Protein AF-A0A0X3RRK6-F1 (afdb_monomer_lite)

Radius of gyration: 14.76 Å; chains: 1; bounding box: 37×30×39 Å

Foldseek 3Di:
DPPPDLVSLVVVLVVLVVVLVPDPPPPCNLPLVSLVVLQVSLVVNCVVCVVCVVVSVVVLALVVPVVLLVSLLVVCVVCVVVLVPDDPVVSLSSSSSSSGPHDYDPVSSCVSSVD

Sequence (115 aa):
MAFGSLWHLKALHRMVMNRKFDGLDDVFFGSPHLAAAQHAILEALMQAEPQRAAQWESWRDARQHELVLNRVRQHLRDHREVVAAVEPTARRAYVESLLAPLVGDSRLLPELMGE

Structure (mmCIF, N/CA/C/O backbone):
data_AF-A0A0X3RRK6-F1
#
_entry.id   AF-A0A0X3RRK6-F1
#
loop_
_atom_site.group_PDB
_atom_site.id
_atom_site.type_symbol
_atom_site.label_atom_id
_atom_site.label_alt_id
_atom_site.label_comp_id
_atom_site.label_asym_id
_atom_site.label_entity_id
_atom_site.label_seq_id
_atom_site.pdbx_PDB_ins_code
_atom_site.Cartn_x
_atom_site.Cartn_y
_atom_site.Cartn_z
_atom_site.occupancy
_atom_site.B_iso_or_equiv
_atom_site.auth_seq_id
_atom_site.auth_comp_id
_atom_site.auth_asym_id
_atom_site.auth_atom_id
_atom_site.pdbx_PDB_model_num
ATOM 1 N N . MET A 1 1 ? -12.386 18.347 10.811 1.00 45.25 1 MET A N 1
ATOM 2 C CA . MET A 1 1 ? -13.455 17.622 10.093 1.00 45.25 1 MET A CA 1
ATOM 3 C C . MET A 1 1 ? -13.623 16.268 10.756 1.00 45.25 1 MET A C 1
ATOM 5 O O . MET A 1 1 ? -12.721 15.451 10.660 1.00 45.25 1 MET A O 1
ATOM 9 N N . ALA A 1 2 ? -14.708 16.057 11.502 1.00 47.91 2 ALA A N 1
ATOM 10 C CA . ALA A 1 2 ? -15.003 14.743 12.065 1.00 47.91 2 ALA A CA 1
ATOM 11 C C . ALA A 1 2 ? -15.604 13.883 10.947 1.00 47.91 2 ALA A C 1
ATOM 13 O O . ALA A 1 2 ? -16.666 14.222 10.427 1.00 47.91 2 ALA A O 1
ATOM 14 N N . PHE A 1 3 ? -14.920 12.814 10.537 1.00 52.94 3 PHE A N 1
ATOM 15 C CA . PHE A 1 3 ? -15.527 11.807 9.668 1.00 52.94 3 PHE A CA 1
ATOM 16 C C . PHE A 1 3 ? -16.787 11.300 10.374 1.00 52.94 3 PHE A C 1
ATOM 18 O O . PHE A 1 3 ? -16.706 10.745 11.470 1.00 52.94 3 PHE A O 1
ATOM 25 N N . GLY A 1 4 ? -17.963 11.572 9.802 1.00 63.47 4 GLY A N 1
ATOM 26 C CA . GLY A 1 4 ? -19.230 11.181 10.409 1.00 63.47 4 GLY A CA 1
ATOM 27 C C . GLY A 1 4 ? -19.251 9.667 10.572 1.00 63.47 4 GLY A C 1
ATOM 28 O O . GLY A 1 4 ? -19.297 8.965 9.586 1.00 63.47 4 GLY A O 1
ATOM 29 N N . SER A 1 5 ? -19.202 9.134 11.786 1.00 83.38 5 SER A N 1
ATOM 30 C CA . SER A 1 5 ? -19.176 7.693 12.094 1.00 83.38 5 SER A CA 1
ATOM 31 C C . SER A 1 5 ? -17.967 6.879 11.575 1.00 83.38 5 SER A C 1
ATOM 33 O O . SER A 1 5 ? -17.565 6.925 10.413 1.00 83.38 5 SER A O 1
ATOM 35 N N . LEU A 1 6 ? -17.452 6.005 12.445 1.00 87.81 6 LEU A N 1
ATOM 36 C CA . LEU A 1 6 ? -16.442 4.978 12.148 1.00 87.81 6 LEU A CA 1
ATOM 37 C C . LEU A 1 6 ? -16.774 4.127 10.904 1.00 87.81 6 LEU A C 1
ATOM 39 O O . LEU A 1 6 ? -15.878 3.657 10.204 1.00 87.81 6 LEU A O 1
ATOM 43 N N . TRP A 1 7 ? -18.061 3.944 10.603 1.00 88.00 7 TRP A N 1
ATOM 44 C CA . TRP A 1 7 ? -18.524 3.221 9.421 1.00 88.00 7 TRP A CA 1
ATOM 45 C C . T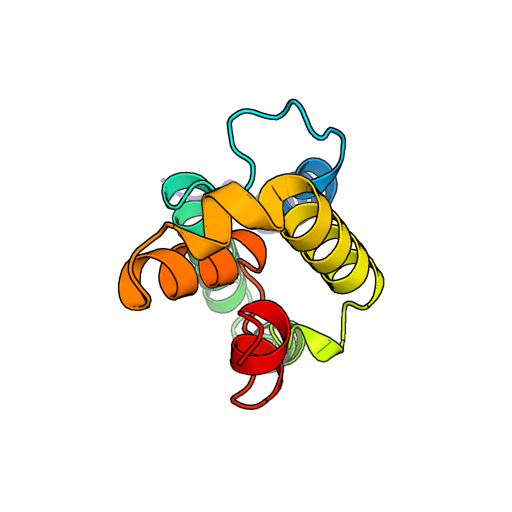RP A 1 7 ? -18.112 3.889 8.113 1.00 88.00 7 TRP A C 1
ATOM 47 O O . TRP A 1 7 ? -17.654 3.190 7.211 1.00 88.00 7 TRP A O 1
ATOM 57 N N . HIS A 1 8 ? -18.203 5.218 8.014 1.00 88.00 8 HIS A N 1
ATOM 58 C CA . HIS A 1 8 ? -17.745 5.923 6.816 1.00 88.00 8 HIS A CA 1
ATOM 59 C C . HIS A 1 8 ? -16.236 5.796 6.639 1.00 88.00 8 HIS A C 1
ATOM 61 O O . HIS A 1 8 ? -15.774 5.593 5.521 1.00 88.00 8 HIS A O 1
ATOM 67 N N . LEU A 1 9 ? -15.468 5.840 7.730 1.00 89.00 9 LEU A N 1
ATOM 68 C CA . LEU A 1 9 ? -14.020 5.681 7.656 1.00 89.00 9 LEU A CA 1
ATOM 69 C C . LEU A 1 9 ? -13.621 4.264 7.201 1.00 89.00 9 LEU A C 1
ATOM 71 O O . LEU A 1 9 ? -12.774 4.109 6.322 1.00 89.00 9 LEU A O 1
ATOM 75 N N . LYS A 1 10 ? -14.298 3.226 7.711 1.00 90.50 10 LYS A N 1
ATOM 76 C CA . LYS A 1 10 ? -14.123 1.836 7.249 1.00 90.50 10 LYS A CA 1
ATOM 77 C C . LYS A 1 10 ? -14.536 1.651 5.787 1.00 90.50 10 LYS A C 1
ATOM 79 O O . LYS A 1 10 ? -13.847 0.957 5.039 1.00 90.50 10 LYS A O 1
ATOM 84 N N . ALA A 1 11 ? -15.646 2.263 5.376 1.00 90.38 11 ALA A N 1
ATOM 85 C CA . ALA A 1 11 ? -16.116 2.224 3.995 1.00 90.38 11 ALA A CA 1
ATOM 86 C C . ALA A 1 11 ? -15.125 2.913 3.048 1.00 90.38 11 ALA A C 1
ATOM 88 O O . ALA A 1 11 ? -14.803 2.356 2.001 1.00 90.38 11 ALA A O 1
ATOM 89 N N . LEU A 1 12 ? -14.589 4.071 3.445 1.00 89.44 12 LEU A N 1
ATOM 90 C CA . LEU A 1 12 ? -13.575 4.806 2.695 1.00 89.44 12 LEU A CA 1
ATOM 91 C C . LEU A 1 12 ? -12.296 3.979 2.537 1.00 89.44 12 LEU A C 1
ATOM 93 O O . LEU A 1 12 ? -11.827 3.805 1.415 1.00 89.44 12 LEU A O 1
ATOM 97 N N . HIS A 1 13 ? -11.786 3.400 3.627 1.00 89.44 13 HIS A N 1
ATOM 98 C CA . HIS A 1 13 ? -10.636 2.495 3.583 1.00 89.44 13 HIS A CA 1
ATOM 99 C C . HIS A 1 13 ? -10.858 1.346 2.591 1.00 89.44 13 HIS A C 1
ATOM 101 O O . HIS A 1 13 ? -10.042 1.129 1.697 1.00 89.44 13 HIS A O 1
ATOM 107 N N . ARG A 1 14 ? -12.001 0.652 2.685 1.00 88.12 14 ARG A N 1
ATOM 108 C CA . ARG A 1 14 ? -12.340 -0.449 1.773 1.00 88.12 14 ARG A CA 1
ATOM 109 C C . ARG A 1 14 ? -12.450 0.012 0.319 1.00 88.12 14 ARG A C 1
ATOM 111 O O . ARG A 1 14 ? -11.945 -0.669 -0.568 1.00 88.12 14 ARG A O 1
ATOM 118 N N . MET A 1 15 ? -13.108 1.142 0.071 1.00 86.81 15 MET A N 1
ATOM 119 C CA . MET A 1 15 ? -13.288 1.681 -1.276 1.00 86.81 15 MET A CA 1
ATOM 120 C C . MET A 1 15 ? -11.938 1.995 -1.925 1.00 86.81 15 MET A C 1
ATOM 122 O O . MET A 1 15 ? -11.707 1.587 -3.059 1.00 86.81 15 MET A O 1
ATOM 126 N N . VAL A 1 16 ? -11.048 2.685 -1.207 1.00 83.81 16 VAL A N 1
ATOM 127 C CA . VAL A 1 16 ? -9.734 3.077 -1.734 1.00 83.81 16 VAL A CA 1
ATOM 128 C C . VAL A 1 16 ? -8.834 1.853 -1.935 1.00 83.81 16 VAL A C 1
ATOM 130 O O . VAL A 1 16 ? -8.144 1.772 -2.947 1.00 83.81 16 VAL A O 1
ATOM 133 N N . MET A 1 17 ? -8.883 0.865 -1.035 1.00 80.31 17 MET A N 1
ATOM 134 C CA . MET A 1 17 ? -8.139 -0.393 -1.193 1.00 80.31 17 MET A CA 1
ATOM 135 C C . MET A 1 17 ? -8.573 -1.201 -2.416 1.00 80.31 17 MET A C 1
ATOM 137 O O . MET A 1 17 ? -7.726 -1.748 -3.120 1.00 80.31 17 MET A O 1
ATOM 141 N N . ASN A 1 18 ? -9.878 -1.271 -2.679 1.00 78.44 18 ASN A N 1
ATOM 142 C CA . ASN A 1 18 ? -10.400 -2.014 -3.822 1.00 78.44 18 ASN A CA 1
ATOM 143 C C . ASN A 1 18 ? -10.103 -1.294 -5.141 1.00 78.44 18 ASN A C 1
ATOM 145 O O . ASN A 1 18 ? -9.586 -1.915 -6.066 1.00 78.44 18 ASN A O 1
ATOM 149 N N . ARG A 1 19 ? -10.341 0.025 -5.188 1.00 73.56 19 ARG A N 1
ATOM 150 C CA . ARG A 1 19 ? -10.151 0.826 -6.403 1.00 73.56 19 ARG A CA 1
ATOM 151 C C . ARG A 1 19 ? -8.713 0.927 -6.863 1.00 73.56 19 ARG A C 1
ATOM 153 O O . ARG A 1 19 ? -8.494 1.120 -8.052 1.00 73.56 19 ARG A O 1
ATOM 160 N N . LYS A 1 20 ? -7.748 0.755 -5.953 1.00 68.44 20 LYS A N 1
ATOM 161 C CA . LYS A 1 20 ? -6.323 0.882 -6.263 1.00 68.44 20 LYS A CA 1
ATOM 162 C C . LYS A 1 20 ? -5.900 0.056 -7.478 1.00 68.44 20 LYS A C 1
ATOM 164 O O . LYS A 1 20 ? -4.942 0.436 -8.116 1.00 68.44 20 LYS A O 1
ATOM 169 N N . PHE A 1 21 ? -6.583 -1.038 -7.815 1.00 63.50 21 PHE A N 1
ATOM 170 C CA . PHE A 1 21 ? -6.204 -1.896 -8.943 1.00 63.50 21 PHE A CA 1
ATOM 171 C C . PHE A 1 21 ? -7.375 -2.241 -9.875 1.00 63.50 21 PHE A C 1
ATOM 173 O O . PHE A 1 21 ? -7.313 -3.257 -10.569 1.00 63.50 21 PHE A O 1
ATOM 180 N N . ASP A 1 22 ? -8.455 -1.455 -9.862 1.00 64.12 22 ASP A N 1
ATOM 181 C CA . ASP A 1 22 ? -9.626 -1.713 -10.715 1.00 64.12 22 ASP A CA 1
ATOM 182 C C . ASP A 1 22 ? -9.375 -1.334 -12.195 1.00 64.12 22 ASP A C 1
ATOM 184 O O . ASP A 1 22 ? -10.144 -1.740 -13.065 1.00 64.12 22 ASP A O 1
ATOM 188 N N . GLY A 1 23 ? -8.274 -0.637 -12.511 1.00 58.62 23 GLY A N 1
ATOM 189 C CA . GLY A 1 23 ? -7.818 -0.389 -13.883 1.00 58.62 23 GLY A CA 1
ATOM 190 C C . GLY A 1 23 ? -6.374 0.119 -13.949 1.00 58.62 23 GLY A C 1
ATOM 191 O O . GLY A 1 23 ? -5.943 0.872 -13.080 1.00 58.62 23 GLY A O 1
ATOM 192 N N . LEU A 1 24 ? -5.627 -0.298 -14.979 1.00 51.97 24 LEU A N 1
ATOM 193 C CA . LEU A 1 24 ? -4.246 0.152 -15.237 1.00 51.97 24 LEU A CA 1
ATOM 194 C C . LEU A 1 24 ? -4.180 1.609 -15.730 1.00 51.97 24 LEU A C 1
ATOM 196 O O . LEU A 1 24 ? -3.138 2.245 -15.618 1.00 51.97 24 LEU A O 1
ATOM 200 N N . ASP A 1 25 ? -5.303 2.136 -16.2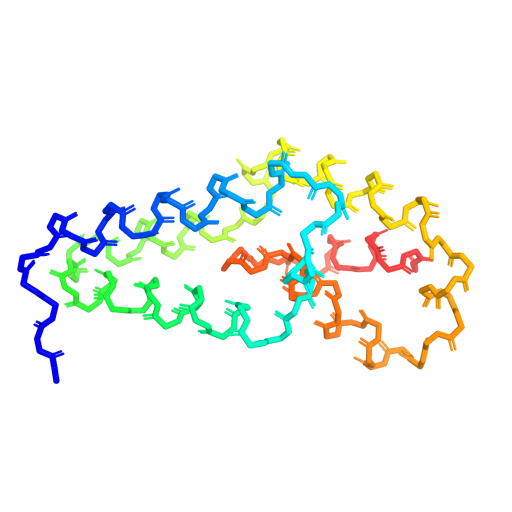23 1.00 53.03 25 ASP A N 1
ATOM 201 C CA . ASP A 1 25 ? -5.446 3.513 -16.709 1.00 53.03 25 ASP A CA 1
ATOM 202 C C . ASP A 1 25 ? -5.784 4.516 -15.589 1.00 53.03 25 ASP A C 1
ATOM 204 O O . ASP A 1 25 ? -6.048 5.692 -15.855 1.00 53.03 25 ASP A O 1
ATOM 208 N N . ASP A 1 26 ? -5.826 4.071 -14.326 1.00 58.09 26 ASP A N 1
ATOM 209 C CA . ASP A 1 26 ? -6.100 4.963 -13.204 1.00 58.09 26 ASP A CA 1
ATOM 210 C C . ASP A 1 26 ? -4.878 5.855 -12.940 1.00 58.09 26 ASP A C 1
ATOM 212 O O . ASP A 1 26 ? -3.831 5.414 -12.463 1.00 58.09 26 ASP A O 1
ATOM 216 N N . VAL A 1 27 ? -5.034 7.145 -13.244 1.00 56.59 27 VAL A N 1
ATOM 217 C CA . VAL A 1 27 ? -4.015 8.203 -13.125 1.00 56.59 27 VAL A CA 1
ATOM 218 C C . VAL A 1 27 ? -3.427 8.302 -11.708 1.00 56.59 27 VAL A C 1
ATOM 220 O O . VAL A 1 27 ? -2.359 8.883 -11.509 1.00 56.59 27 VAL A O 1
ATOM 223 N N . PHE A 1 28 ? -4.091 7.730 -10.702 1.00 61.69 28 PHE A N 1
ATOM 224 C CA . PHE A 1 28 ? -3.631 7.747 -9.317 1.00 61.69 28 PHE A CA 1
ATOM 225 C C . PHE A 1 28 ? -2.834 6.500 -8.902 1.00 61.69 28 PHE A C 1
ATOM 227 O O . PHE A 1 28 ? -2.383 6.421 -7.752 1.00 61.69 28 PHE A O 1
ATOM 234 N N . PHE A 1 29 ? -2.604 5.547 -9.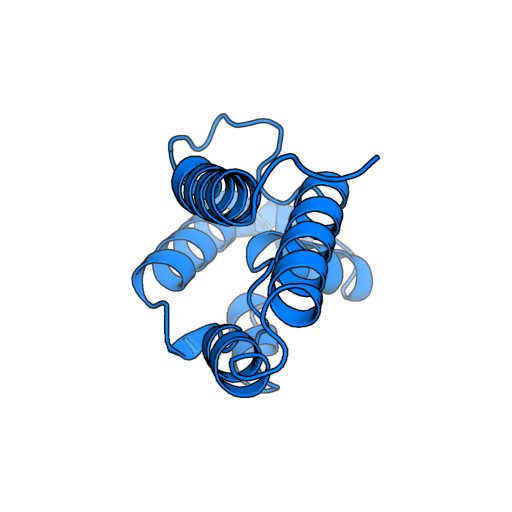810 1.00 70.00 29 PHE A N 1
ATOM 235 C CA . PHE A 1 29 ? -1.828 4.341 -9.536 1.00 70.00 29 PHE A CA 1
ATOM 236 C C . PHE A 1 29 ? -0.355 4.655 -9.225 1.00 70.00 29 PHE A C 1
ATOM 238 O O . PHE A 1 29 ? 0.379 5.202 -10.045 1.00 70.00 29 PHE A O 1
ATOM 245 N N . GLY A 1 30 ? 0.090 4.331 -8.006 1.00 68.81 30 GLY A N 1
ATOM 246 C CA . GLY A 1 30 ? 1.439 4.674 -7.529 1.00 68.81 30 GLY A CA 1
ATOM 247 C C . GLY A 1 30 ? 1.638 6.159 -7.199 1.00 68.81 30 GLY A C 1
ATOM 248 O O . GLY A 1 30 ? 2.771 6.586 -6.987 1.00 68.81 30 GLY A O 1
ATOM 249 N N . SER A 1 31 ? 0.559 6.948 -7.125 1.00 82.44 31 SER A N 1
ATOM 250 C CA . SER A 1 31 ? 0.625 8.356 -6.724 1.00 82.44 31 SER A CA 1
ATOM 251 C C . SER A 1 31 ? 1.017 8.499 -5.246 1.00 82.44 31 SER A C 1
ATOM 253 O O . SER A 1 31 ? 0.334 7.937 -4.380 1.00 82.44 31 SER A O 1
ATOM 255 N N . PRO A 1 32 ? 2.030 9.323 -4.915 1.00 85.06 32 PRO A N 1
ATOM 256 C CA . PRO A 1 32 ? 2.409 9.577 -3.525 1.00 85.06 32 PRO A CA 1
ATOM 257 C C . PRO A 1 32 ? 1.297 10.291 -2.738 1.00 85.06 32 PRO A C 1
ATOM 259 O O . PRO A 1 32 ? 1.176 10.111 -1.528 1.00 85.06 32 PRO A O 1
ATOM 262 N N . HIS A 1 33 ? 0.431 11.054 -3.413 1.00 87.38 33 HIS A N 1
ATOM 263 C CA . HIS A 1 33 ? -0.704 11.727 -2.775 1.00 87.38 33 HIS A CA 1
ATOM 264 C C . HIS A 1 33 ? -1.786 10.730 -2.348 1.00 87.38 33 HIS A C 1
ATOM 266 O O . HIS A 1 33 ? -2.323 10.830 -1.244 1.00 87.38 33 HIS A O 1
ATOM 272 N N . LEU A 1 34 ? -2.084 9.743 -3.204 1.00 86.38 34 LEU A N 1
ATOM 273 C CA . LEU A 1 34 ? -3.020 8.675 -2.861 1.00 86.38 34 LEU A CA 1
ATOM 274 C C . LEU A 1 34 ? -2.453 7.814 -1.728 1.00 86.38 34 LEU A C 1
ATOM 276 O O . LEU A 1 34 ? -3.170 7.521 -0.774 1.00 86.38 34 LEU A O 1
ATOM 280 N N . ALA A 1 35 ? -1.161 7.480 -1.789 1.00 90.00 35 ALA A N 1
ATOM 281 C CA . ALA A 1 35 ? -0.475 6.748 -0.730 1.00 90.00 35 ALA A CA 1
ATOM 282 C C . ALA A 1 35 ? -0.561 7.474 0.624 1.00 90.00 35 ALA A C 1
ATOM 284 O O . ALA A 1 35 ? -0.945 6.872 1.628 1.00 90.00 35 ALA A O 1
ATOM 285 N N . ALA A 1 36 ? -0.296 8.785 0.648 1.00 90.62 36 ALA A N 1
ATOM 286 C CA . ALA A 1 36 ? -0.433 9.605 1.850 1.00 90.62 36 ALA A CA 1
ATOM 287 C C . ALA A 1 36 ? -1.871 9.597 2.398 1.00 90.62 36 ALA A C 1
ATOM 289 O O . ALA A 1 36 ? -2.074 9.419 3.599 1.00 90.62 36 ALA A O 1
ATOM 290 N N . ALA A 1 37 ? -2.880 9.716 1.527 1.00 90.25 37 ALA A N 1
ATOM 291 C CA . ALA A 1 37 ? -4.280 9.629 1.935 1.00 90.25 37 ALA A CA 1
ATOM 292 C C . ALA A 1 37 ? -4.626 8.252 2.528 1.00 90.25 37 ALA A C 1
ATOM 294 O O . 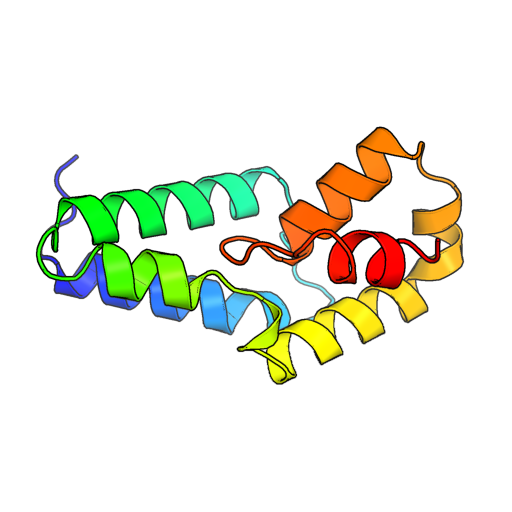ALA A 1 37 ? -5.320 8.176 3.541 1.00 90.25 37 ALA A O 1
ATOM 295 N N . GLN A 1 38 ? -4.120 7.163 1.943 1.00 91.25 38 GLN A N 1
ATOM 296 C CA . GLN A 1 38 ? -4.325 5.804 2.452 1.00 91.25 38 GLN A CA 1
ATOM 297 C C . GLN A 1 38 ? -3.714 5.610 3.843 1.00 91.25 38 GLN A C 1
ATOM 299 O O . GLN A 1 38 ? -4.366 5.029 4.714 1.00 91.25 38 GLN A O 1
ATOM 304 N N . HIS A 1 39 ? -2.503 6.125 4.072 1.00 93.56 39 HIS A N 1
ATOM 305 C CA . HIS A 1 39 ? -1.892 6.117 5.400 1.00 93.56 39 HIS A CA 1
ATOM 306 C C . HIS A 1 39 ? -2.716 6.926 6.403 1.00 93.56 39 HIS A C 1
ATOM 308 O O . HIS A 1 39 ? -3.054 6.399 7.459 1.00 93.56 39 HIS A O 1
ATOM 314 N N . ALA A 1 40 ? -3.138 8.141 6.043 1.00 92.88 40 ALA A N 1
ATOM 315 C CA . ALA A 1 40 ? -3.939 8.990 6.923 1.00 92.88 40 ALA A CA 1
ATOM 316 C C . ALA A 1 40 ? -5.298 8.358 7.285 1.00 92.88 40 ALA A C 1
ATOM 318 O O . ALA A 1 40 ? -5.748 8.448 8.427 1.00 92.88 40 ALA A O 1
ATOM 319 N N . ILE A 1 41 ? -5.953 7.682 6.332 1.00 92.38 41 ILE A N 1
ATOM 320 C CA . ILE A 1 41 ? -7.201 6.944 6.578 1.00 92.38 41 ILE A CA 1
ATOM 321 C C . ILE A 1 41 ? -6.968 5.809 7.580 1.00 92.38 41 ILE A C 1
ATOM 323 O O . ILE A 1 41 ? -7.772 5.627 8.496 1.00 92.38 41 ILE A O 1
ATOM 327 N N . LEU A 1 42 ? -5.886 5.043 7.415 1.00 93.19 42 LEU A N 1
ATOM 328 C CA . LEU A 1 42 ? -5.573 3.938 8.316 1.00 93.19 42 LEU A CA 1
ATOM 329 C C . LEU A 1 42 ? -5.193 4.434 9.718 1.00 93.19 42 LEU A C 1
ATOM 331 O O . LEU A 1 42 ? -5.669 3.884 10.707 1.00 93.19 42 LEU A O 1
ATOM 335 N N . GLU A 1 43 ? -4.401 5.499 9.817 1.00 93.75 43 GLU A N 1
ATOM 336 C CA . GLU A 1 43 ? -4.071 6.138 11.094 1.00 93.75 43 GLU A CA 1
ATOM 337 C C . GLU A 1 43 ? -5.329 6.633 11.810 1.00 93.75 43 GLU A C 1
ATOM 339 O O . GLU A 1 43 ? -5.507 6.381 13.002 1.00 93.75 43 GLU A O 1
ATOM 344 N N . ALA A 1 44 ? -6.258 7.254 11.079 1.00 93.12 44 ALA A N 1
ATOM 345 C CA . ALA A 1 44 ? -7.544 7.653 11.632 1.00 93.12 44 ALA A CA 1
ATOM 346 C C . ALA A 1 44 ? -8.370 6.443 12.115 1.00 93.12 44 ALA A C 1
ATOM 348 O O . ALA A 1 44 ? -9.050 6.544 13.137 1.00 93.12 44 ALA A O 1
ATOM 349 N N . LEU A 1 45 ? -8.310 5.288 11.431 1.00 91.81 45 LEU A N 1
ATOM 350 C CA . LEU A 1 45 ? -8.978 4.056 11.882 1.00 91.81 45 LEU A CA 1
ATOM 351 C C . LEU A 1 45 ? -8.367 3.532 13.179 1.00 91.81 45 LEU A C 1
ATOM 353 O O . LEU A 1 45 ? -9.101 3.162 14.092 1.00 91.81 45 LEU A O 1
ATOM 357 N N . MET A 1 46 ? -7.039 3.533 13.276 1.00 93.38 46 MET A N 1
ATOM 358 C CA . MET A 1 46 ? -6.318 3.111 14.476 1.00 93.38 46 MET A CA 1
ATOM 359 C C . MET A 1 46 ? -6.627 4.017 15.671 1.00 93.38 46 MET A C 1
ATOM 361 O O . MET A 1 46 ? -6.836 3.524 16.775 1.00 93.38 46 MET A O 1
ATOM 365 N N . GLN A 1 47 ? -6.725 5.330 15.446 1.00 93.19 47 GLN A N 1
ATOM 366 C CA . GLN A 1 47 ? -7.127 6.296 16.473 1.00 93.19 47 GLN A CA 1
ATOM 367 C C . GLN A 1 47 ? -8.597 6.136 16.886 1.00 93.19 47 GLN A C 1
ATOM 369 O O . GLN A 1 47 ? -8.928 6.307 18.057 1.00 93.19 47 GLN A O 1
ATOM 374 N N . ALA A 1 48 ? -9.484 5.808 15.942 1.00 91.50 48 ALA A N 1
ATOM 375 C CA . ALA A 1 48 ? -10.909 5.610 16.207 1.00 91.50 48 ALA A CA 1
ATOM 376 C C . ALA A 1 48 ? -11.230 4.244 16.849 1.00 91.50 48 ALA A C 1
ATOM 378 O O . ALA A 1 48 ? -12.258 4.108 17.512 1.00 91.50 48 ALA A O 1
ATOM 379 N N . GLU A 1 49 ? -10.365 3.240 16.676 1.00 93.38 49 GLU A N 1
ATOM 380 C CA . GLU A 1 49 ? -10.453 1.919 17.313 1.00 93.38 49 GLU A CA 1
ATOM 381 C C . GLU A 1 49 ? -9.138 1.542 18.034 1.00 93.38 49 GLU A C 1
ATOM 383 O O . GLU A 1 49 ? -8.487 0.572 17.629 1.00 93.38 49 GLU A O 1
ATOM 388 N N . PRO A 1 50 ? -8.736 2.234 19.124 1.00 93.31 50 PRO A N 1
ATOM 389 C CA . PRO A 1 50 ? -7.459 1.973 19.803 1.00 93.31 50 PRO A CA 1
ATOM 390 C C . PRO A 1 50 ? -7.305 0.524 20.275 1.00 93.31 50 PRO A C 1
ATOM 392 O O . PRO A 1 50 ? -6.234 -0.067 20.175 1.00 93.31 50 PRO A O 1
ATOM 395 N N . GLN A 1 51 ? -8.406 -0.095 20.711 1.00 95.06 51 GLN A N 1
ATOM 396 C CA . GLN A 1 51 ? -8.463 -1.500 21.119 1.00 95.06 51 GLN A CA 1
ATOM 397 C C . GLN A 1 51 ? -8.166 -2.489 19.976 1.00 95.06 51 GLN A C 1
ATOM 399 O O . GLN A 1 51 ? -7.956 -3.672 20.227 1.00 95.06 51 GLN A O 1
ATOM 404 N N . ARG A 1 52 ? -8.167 -2.022 18.720 1.00 93.31 52 ARG A N 1
ATOM 405 C CA . ARG A 1 52 ? -7.834 -2.795 17.514 1.00 93.31 52 ARG A CA 1
ATOM 406 C C . ARG A 1 52 ? -6.579 -2.283 16.807 1.00 93.31 52 ARG A C 1
ATOM 408 O O . ARG A 1 52 ? -6.253 -2.816 15.751 1.00 93.31 52 ARG A O 1
ATOM 415 N N . ALA A 1 53 ? -5.868 -1.295 17.355 1.00 91.81 53 ALA A N 1
ATOM 416 C CA . ALA A 1 53 ? -4.691 -0.706 16.713 1.00 91.81 53 ALA A CA 1
ATOM 417 C C . ALA A 1 53 ? -3.647 -1.771 16.329 1.00 91.81 53 ALA A C 1
ATOM 419 O O . ALA A 1 53 ? -3.239 -1.821 15.174 1.00 91.81 53 ALA A O 1
ATOM 420 N N . ALA A 1 54 ? -3.358 -2.720 17.228 1.00 92.31 54 ALA A N 1
ATOM 421 C CA . ALA A 1 54 ? -2.445 -3.835 16.958 1.00 92.31 54 ALA A CA 1
ATOM 422 C C . ALA A 1 54 ? -2.897 -4.743 15.796 1.00 92.31 54 ALA A C 1
ATOM 424 O O . ALA A 1 54 ? -2.071 -5.275 15.057 1.00 92.31 54 ALA A O 1
ATOM 425 N N . GLN A 1 55 ? -4.211 -4.922 15.611 1.00 94.44 55 GLN A N 1
ATOM 426 C CA . GLN A 1 55 ? -4.757 -5.672 14.476 1.00 94.44 55 GLN A CA 1
ATOM 427 C C . GLN A 1 55 ? -4.603 -4.888 13.168 1.00 94.44 55 GLN A C 1
ATOM 429 O O . GLN A 1 55 ? -4.334 -5.473 12.124 1.00 94.44 55 GLN A O 1
ATOM 434 N N . TRP A 1 56 ? -4.797 -3.571 13.212 1.00 92.12 56 TRP A N 1
ATOM 435 C CA . TRP A 1 56 ? -4.579 -2.710 12.055 1.00 92.12 56 TRP A CA 1
ATOM 436 C C . TRP A 1 56 ? -3.100 -2.645 11.673 1.00 92.12 56 TRP A C 1
ATOM 438 O O . TRP A 1 56 ? -2.781 -2.711 10.491 1.00 92.12 56 TRP A O 1
ATOM 448 N N . GLU A 1 57 ? -2.201 -2.586 12.654 1.00 91.94 57 GLU A N 1
ATOM 449 C CA . GLU A 1 57 ? -0.751 -2.633 12.455 1.00 91.94 57 GLU A CA 1
ATOM 450 C C . GLU A 1 57 ? -0.305 -3.960 11.849 1.00 91.94 57 GLU A C 1
ATOM 452 O O . GLU A 1 57 ? 0.428 -3.952 10.863 1.00 91.94 57 GLU A O 1
ATOM 457 N N . SER A 1 58 ? -0.787 -5.095 12.366 1.00 93.31 58 SER A N 1
ATOM 458 C CA . SER A 1 58 ? -0.455 -6.403 11.793 1.00 93.31 58 SER A CA 1
ATOM 459 C C . SER A 1 58 ? -1.027 -6.582 10.387 1.00 93.31 58 SER A C 1
ATOM 461 O O . SER A 1 58 ? -0.362 -7.144 9.521 1.00 93.31 58 SER A O 1
ATOM 463 N N . TRP A 1 59 ? -2.215 -6.035 10.124 1.00 93.88 59 TRP A N 1
ATOM 464 C CA . TRP A 1 59 ? -2.824 -6.035 8.796 1.00 93.88 59 TRP A CA 1
ATOM 465 C C . TRP A 1 59 ? -1.998 -5.258 7.759 1.00 93.88 59 TRP A C 1
ATOM 467 O O . TRP A 1 59 ? -2.097 -5.565 6.572 1.00 93.88 59 TRP A O 1
ATOM 477 N N . ARG A 1 60 ? -1.161 -4.287 8.163 1.00 93.88 60 ARG A N 1
ATOM 478 C CA . ARG A 1 60 ? -0.292 -3.542 7.228 1.00 93.88 60 ARG A CA 1
ATOM 479 C C . ARG A 1 60 ? 0.792 -4.399 6.592 1.00 93.88 60 ARG A C 1
ATOM 481 O O . ARG A 1 60 ? 1.378 -3.946 5.614 1.00 93.88 60 ARG A O 1
ATOM 488 N N . ASP A 1 61 ? 1.083 -5.582 7.120 1.00 94.75 61 ASP A N 1
ATOM 489 C CA . ASP A 1 61 ? 2.077 -6.476 6.535 1.00 94.75 61 ASP A CA 1
ATOM 490 C C . ASP A 1 61 ? 1.673 -6.873 5.110 1.00 94.75 61 ASP A C 1
ATOM 492 O O . ASP A 1 61 ? 0.757 -7.671 4.899 1.00 94.75 61 ASP A O 1
ATOM 496 N N . ALA A 1 62 ? 2.386 -6.329 4.120 1.00 94.31 62 ALA A N 1
ATOM 497 C CA . ALA A 1 62 ? 2.083 -6.549 2.714 1.00 94.31 62 ALA A CA 1
ATOM 498 C C . ALA A 1 62 ? 2.143 -8.032 2.310 1.00 94.31 62 ALA A C 1
ATOM 500 O O . ALA A 1 62 ? 1.443 -8.427 1.375 1.00 94.31 62 ALA A O 1
ATOM 501 N N . ARG A 1 63 ? 2.912 -8.877 3.019 1.00 94.25 63 ARG A N 1
ATOM 502 C CA . ARG A 1 63 ? 2.993 -10.321 2.732 1.00 94.25 63 ARG A CA 1
ATOM 503 C C . ARG A 1 63 ? 1.682 -11.058 2.971 1.00 94.25 63 ARG A C 1
ATOM 505 O O . ARG A 1 63 ? 1.470 -12.105 2.371 1.00 94.25 63 ARG A O 1
ATOM 512 N N . GLN A 1 64 ? 0.786 -10.503 3.782 1.00 93.56 64 GLN A N 1
ATOM 513 C CA . GLN A 1 64 ? -0.533 -11.085 4.032 1.00 93.56 64 GLN A CA 1
ATOM 514 C C . GLN A 1 64 ? -1.545 -10.763 2.916 1.00 93.56 64 GLN A C 1
ATOM 516 O O . GLN A 1 64 ? -2.692 -11.202 2.979 1.00 93.56 64 GLN A O 1
ATOM 521 N N . HIS A 1 65 ? -1.130 -10.029 1.873 1.00 91.75 65 HIS A N 1
ATOM 522 C CA . HIS A 1 65 ? -1.986 -9.553 0.781 1.00 91.75 65 HIS A CA 1
ATOM 523 C C . HIS A 1 65 ? -1.482 -10.015 -0.591 1.00 91.75 65 HIS A C 1
ATOM 525 O O . HIS A 1 65 ? -1.178 -9.201 -1.464 1.00 91.75 65 HIS A O 1
ATOM 531 N N . GLU A 1 66 ? -1.411 -11.328 -0.821 1.00 91.81 66 GLU A N 1
ATOM 532 C CA . GLU A 1 66 ? -0.849 -11.905 -2.058 1.00 91.81 66 GLU A CA 1
ATOM 533 C C . GLU A 1 66 ? -1.477 -11.355 -3.347 1.00 91.81 66 GLU A C 1
ATOM 535 O O . GLU A 1 66 ? -0.771 -11.088 -4.318 1.00 91.81 66 GLU A O 1
ATOM 540 N N . LEU A 1 67 ? -2.794 -11.128 -3.361 1.00 88.00 67 LEU A N 1
ATOM 541 C CA . LEU A 1 67 ? -3.485 -10.555 -4.521 1.00 88.00 67 LEU A CA 1
ATOM 542 C C . LEU A 1 67 ? -2.988 -9.141 -4.851 1.00 88.00 67 LEU A C 1
ATOM 544 O O . LEU A 1 67 ? -2.809 -8.808 -6.022 1.00 88.00 67 LEU A O 1
ATOM 548 N N . VAL A 1 68 ? -2.740 -8.321 -3.826 1.00 87.94 68 VAL A N 1
ATOM 549 C CA . VAL A 1 68 ? -2.179 -6.972 -3.978 1.00 87.94 68 VAL A CA 1
ATOM 550 C C . VAL A 1 68 ? -0.741 -7.065 -4.478 1.00 87.94 68 VAL A C 1
ATOM 552 O O . VAL A 1 68 ? -0.392 -6.406 -5.456 1.00 87.94 68 VAL A O 1
ATOM 555 N N . LEU A 1 69 ? 0.071 -7.941 -3.881 1.00 91.62 69 LEU A N 1
ATOM 556 C CA . LEU A 1 69 ? 1.456 -8.146 -4.306 1.00 91.62 69 LEU A CA 1
ATOM 557 C C . LEU A 1 69 ? 1.561 -8.613 -5.755 1.00 91.62 69 LEU A C 1
ATOM 559 O O . LEU A 1 69 ? 2.400 -8.111 -6.494 1.00 91.62 69 LEU A O 1
ATOM 563 N N . ASN A 1 70 ? 0.700 -9.527 -6.196 1.00 90.62 70 ASN A N 1
ATOM 564 C CA . ASN A 1 70 ? 0.703 -10.001 -7.579 1.00 90.62 70 ASN A CA 1
ATOM 565 C C . ASN A 1 70 ? 0.391 -8.877 -8.571 1.00 90.62 70 ASN A C 1
ATOM 567 O O . ASN A 1 70 ? 1.019 -8.806 -9.625 1.00 90.62 70 ASN A O 1
ATOM 571 N N . ARG A 1 71 ? -0.518 -7.965 -8.214 1.00 88.00 71 ARG A N 1
ATOM 572 C CA . ARG A 1 71 ? -0.833 -6.784 -9.028 1.00 88.00 71 ARG A CA 1
ATOM 573 C C . ARG A 1 71 ? 0.332 -5.793 -9.071 1.00 88.00 71 ARG A C 1
ATOM 575 O O . ARG A 1 71 ? 0.681 -5.324 -10.149 1.00 88.00 71 ARG A O 1
ATOM 582 N N . VAL A 1 72 ? 0.986 -5.535 -7.936 1.00 90.44 72 VAL A N 1
ATOM 583 C CA . VAL A 1 72 ? 2.189 -4.684 -7.875 1.00 90.44 72 VAL A CA 1
ATOM 584 C C . VAL A 1 72 ? 3.337 -5.291 -8.689 1.00 90.44 72 VAL A C 1
ATOM 586 O O . VAL A 1 72 ? 3.943 -4.597 -9.500 1.00 90.44 72 VAL A O 1
ATOM 589 N N . ARG A 1 73 ? 3.599 -6.596 -8.548 1.00 92.38 73 ARG A N 1
ATOM 590 C CA . ARG A 1 73 ? 4.610 -7.315 -9.342 1.00 92.38 73 ARG A CA 1
ATOM 591 C C . ARG A 1 73 ? 4.310 -7.250 -10.836 1.00 92.38 73 ARG A C 1
ATOM 593 O O . ARG A 1 73 ? 5.222 -7.024 -11.623 1.00 92.38 73 ARG A O 1
ATOM 600 N N . GLN A 1 74 ? 3.054 -7.456 -11.234 1.00 89.75 74 GLN A N 1
ATOM 601 C CA . GLN A 1 74 ? 2.642 -7.340 -12.632 1.00 89.75 74 GLN A CA 1
ATOM 602 C C . GLN A 1 74 ? 2.951 -5.942 -13.172 1.00 89.75 74 GLN A C 1
ATOM 604 O O . GLN A 1 74 ? 3.665 -5.824 -14.161 1.00 89.75 74 GLN A O 1
ATOM 609 N N . HIS A 1 75 ? 2.524 -4.901 -12.457 1.00 88.06 75 HIS A N 1
ATOM 610 C CA . HIS A 1 75 ? 2.764 -3.515 -12.850 1.00 88.06 75 HIS A CA 1
ATOM 611 C C . HIS A 1 75 ? 4.250 -3.178 -13.009 1.00 88.06 75 HIS A C 1
ATOM 613 O O . HIS A 1 75 ? 4.650 -2.570 -14.001 1.00 88.06 75 HIS A O 1
ATOM 619 N N . LEU A 1 76 ? 5.076 -3.587 -12.042 1.00 90.12 76 LEU A N 1
ATOM 620 C CA . LEU A 1 76 ? 6.519 -3.341 -12.070 1.00 90.12 76 LEU A CA 1
ATOM 621 C C . LEU A 1 76 ? 7.209 -4.085 -13.219 1.00 90.12 76 LEU A C 1
ATOM 623 O O . LEU A 1 76 ? 8.181 -3.574 -13.771 1.00 90.12 76 LEU A O 1
ATOM 627 N N . ARG A 1 77 ? 6.702 -5.261 -13.616 1.00 90.94 77 ARG A N 1
ATOM 628 C CA . ARG A 1 77 ? 7.174 -5.967 -14.817 1.00 90.94 77 ARG A CA 1
ATOM 629 C C . ARG A 1 77 ? 6.780 -5.236 -16.096 1.00 90.94 77 ARG A C 1
ATOM 631 O O . ARG A 1 77 ? 7.640 -5.056 -16.953 1.00 90.94 77 ARG A O 1
ATOM 638 N N . ASP A 1 78 ? 5.531 -4.791 -16.198 1.00 88.62 78 ASP A N 1
ATOM 639 C CA . ASP A 1 78 ? 5.008 -4.111 -17.392 1.00 88.62 78 ASP A CA 1
ATOM 640 C C . ASP A 1 78 ? 5.706 -2.765 -17.643 1.00 88.62 78 ASP A C 1
ATOM 642 O O . ASP A 1 78 ? 5.873 -2.354 -18.787 1.00 88.62 78 ASP A O 1
ATOM 646 N N . HIS A 1 79 ? 6.195 -2.117 -16.582 1.00 87.69 79 HIS A N 1
ATOM 647 C CA . HIS A 1 79 ? 6.887 -0.825 -16.640 1.00 87.69 79 HIS A CA 1
ATOM 648 C C . HIS A 1 79 ? 8.377 -0.919 -16.287 1.00 87.69 79 HIS A C 1
ATOM 650 O O . HIS A 1 79 ? 8.987 0.081 -15.899 1.00 87.69 79 HIS A O 1
ATOM 656 N N . ARG A 1 80 ? 8.981 -2.111 -16.406 1.00 88.31 80 ARG A N 1
ATOM 657 C CA . ARG A 1 80 ? 10.343 -2.392 -15.921 1.00 88.31 80 ARG A CA 1
ATOM 658 C C . ARG A 1 80 ? 11.379 -1.385 -16.416 1.00 88.31 80 ARG A C 1
ATOM 660 O O . ARG A 1 80 ? 12.212 -0.953 -15.629 1.00 88.31 80 ARG A O 1
ATOM 667 N N . GLU A 1 81 ? 11.337 -1.019 -17.694 1.00 87.06 81 GLU A N 1
ATOM 668 C CA . GLU A 1 81 ? 12.309 -0.098 -18.300 1.00 87.06 81 GLU A CA 1
ATOM 669 C C . GLU A 1 81 ? 12.218 1.307 -17.698 1.00 87.06 81 GLU A C 1
ATOM 671 O O . GLU A 1 81 ? 13.232 1.885 -17.310 1.00 87.06 81 GLU A O 1
ATOM 676 N N . VAL A 1 82 ? 10.994 1.821 -17.544 1.00 85.12 82 VAL A N 1
ATOM 677 C CA . VAL A 1 82 ? 10.736 3.138 -16.951 1.00 85.12 82 VAL A CA 1
ATOM 678 C C . VAL A 1 82 ? 11.164 3.146 -15.488 1.00 85.12 82 VAL A C 1
ATOM 680 O O . VAL A 1 82 ? 11.898 4.033 -15.068 1.00 85.12 82 VAL A O 1
ATOM 683 N N . VAL A 1 83 ? 10.765 2.132 -14.717 1.00 86.12 83 VAL A N 1
ATOM 684 C CA . VAL A 1 83 ? 11.095 2.021 -13.288 1.00 86.12 83 VAL A CA 1
ATOM 685 C C . VAL A 1 83 ? 12.605 1.859 -13.071 1.00 86.12 83 VAL A C 1
ATOM 687 O O . VAL A 1 83 ? 13.161 2.460 -12.150 1.00 86.12 83 VAL A O 1
ATOM 690 N N . ALA A 1 84 ? 13.292 1.099 -13.929 1.00 86.31 84 ALA A N 1
ATOM 691 C CA . ALA A 1 84 ? 14.739 0.899 -13.859 1.00 86.31 84 ALA A CA 1
ATOM 692 C C . ALA A 1 84 ? 15.549 2.166 -14.188 1.00 86.31 84 ALA A C 1
ATOM 694 O O . ALA A 1 84 ? 16.684 2.284 -13.726 1.00 86.31 84 ALA A O 1
ATOM 695 N N . ALA A 1 85 ? 14.976 3.108 -14.941 1.00 87.50 85 ALA A N 1
ATOM 696 C CA . ALA A 1 85 ? 15.592 4.400 -15.244 1.00 87.50 85 ALA A CA 1
ATOM 697 C C . ALA A 1 85 ? 15.434 5.437 -14.114 1.00 87.50 85 ALA A C 1
ATOM 699 O O . ALA A 1 85 ? 16.109 6.464 -14.126 1.00 87.50 85 ALA A O 1
ATOM 700 N N . VAL A 1 86 ? 14.556 5.188 -13.135 1.00 88.62 86 VAL A N 1
ATOM 701 C CA . VAL A 1 86 ? 14.365 6.068 -11.972 1.00 88.62 86 VAL A CA 1
ATOM 702 C C . VAL A 1 86 ? 15.483 5.848 -10.949 1.00 88.62 86 VAL A C 1
ATOM 704 O O . VAL A 1 86 ? 15.836 4.703 -10.645 1.00 88.62 86 VAL A O 1
ATOM 707 N N . GLU A 1 87 ? 15.987 6.943 -10.374 1.00 92.38 87 GLU A N 1
ATOM 708 C CA . GLU A 1 87 ? 16.955 6.938 -9.269 1.00 92.38 87 GLU A CA 1
ATOM 709 C C . GLU A 1 87 ? 16.513 6.015 -8.111 1.00 92.38 87 GLU A C 1
ATOM 711 O O . GLU A 1 87 ? 15.322 5.987 -7.781 1.00 92.38 87 GLU A O 1
ATOM 716 N N . PRO A 1 88 ? 17.430 5.290 -7.438 1.00 89.94 88 PRO A N 1
ATOM 717 C CA . PRO A 1 88 ? 17.070 4.265 -6.449 1.00 89.94 88 PRO A CA 1
ATOM 718 C C . PRO A 1 88 ? 16.131 4.748 -5.333 1.00 89.94 88 PRO A C 1
ATOM 720 O O . PRO A 1 88 ? 15.189 4.052 -4.953 1.00 89.94 88 PRO A O 1
ATOM 723 N N . THR A 1 89 ? 16.339 5.966 -4.830 1.00 91.00 89 THR A N 1
ATOM 724 C CA . THR A 1 89 ? 15.506 6.563 -3.774 1.00 91.00 89 THR A CA 1
ATOM 725 C C . THR A 1 89 ? 14.087 6.862 -4.255 1.00 91.00 89 THR A C 1
ATOM 727 O O . THR A 1 89 ? 13.118 6.543 -3.565 1.00 91.00 89 THR A O 1
ATOM 730 N N . ALA A 1 90 ? 13.946 7.420 -5.457 1.00 90.19 90 ALA A N 1
ATOM 731 C CA . ALA A 1 90 ? 12.650 7.695 -6.068 1.00 90.19 90 ALA A CA 1
ATOM 732 C C . ALA A 1 90 ? 11.926 6.398 -6.468 1.00 90.19 90 ALA A C 1
ATOM 734 O O . ALA A 1 90 ? 10.711 6.292 -6.300 1.00 90.19 90 ALA A O 1
ATOM 735 N N . ARG A 1 91 ? 12.668 5.375 -6.908 1.00 90.75 91 ARG A N 1
ATOM 736 C CA . ARG A 1 91 ? 12.137 4.035 -7.186 1.00 90.75 91 ARG A CA 1
ATOM 737 C C . ARG A 1 91 ? 11.564 3.391 -5.932 1.00 90.75 91 ARG A C 1
ATOM 739 O O . ARG A 1 91 ? 10.454 2.869 -5.969 1.00 90.75 91 ARG A O 1
ATOM 746 N N . ARG A 1 92 ? 12.290 3.467 -4.816 1.00 92.31 92 ARG A N 1
ATOM 747 C CA . ARG A 1 92 ? 11.809 2.970 -3.527 1.00 92.31 92 ARG A CA 1
ATOM 748 C C . ARG A 1 92 ? 10.510 3.661 -3.112 1.00 92.31 92 ARG A C 1
ATOM 750 O O . ARG A 1 92 ? 9.530 2.976 -2.837 1.00 92.31 92 ARG A O 1
ATOM 757 N N . ALA A 1 93 ? 10.482 4.994 -3.146 1.00 91.12 93 ALA A N 1
ATOM 758 C CA . ALA A 1 93 ? 9.289 5.770 -2.803 1.00 91.12 93 ALA A CA 1
ATOM 759 C C . ALA A 1 93 ? 8.090 5.427 -3.707 1.00 91.12 93 ALA A C 1
ATOM 761 O O . ALA A 1 93 ? 6.945 5.381 -3.251 1.00 91.12 93 ALA A O 1
ATOM 762 N N . TYR A 1 94 ? 8.347 5.139 -4.985 1.00 90.38 94 TYR A N 1
ATOM 763 C CA . TYR A 1 94 ? 7.328 4.679 -5.919 1.00 90.38 94 TYR A CA 1
ATOM 764 C C . TYR A 1 94 ? 6.772 3.298 -5.539 1.00 90.38 94 TYR A C 1
ATOM 766 O O . TYR A 1 94 ? 5.557 3.142 -5.430 1.00 90.38 94 TYR A O 1
ATOM 774 N N . VAL A 1 95 ? 7.634 2.313 -5.257 1.00 92.19 95 VAL A N 1
ATOM 775 C CA . VAL A 1 95 ? 7.208 0.972 -4.806 1.00 92.19 95 VAL A CA 1
ATOM 776 C C . VAL A 1 95 ? 6.440 1.044 -3.484 1.00 92.19 95 VAL A C 1
ATOM 778 O O . VAL A 1 95 ? 5.397 0.410 -3.337 1.00 92.19 95 VAL A O 1
ATOM 781 N N . GLU A 1 96 ? 6.893 1.855 -2.533 1.00 93.56 96 GLU A N 1
ATOM 782 C CA . GLU A 1 96 ? 6.187 2.077 -1.267 1.00 93.56 96 GLU A CA 1
ATOM 783 C C . GLU A 1 96 ? 4.804 2.716 -1.505 1.00 93.56 96 GLU A C 1
ATOM 785 O O . GLU A 1 96 ? 3.808 2.282 -0.921 1.00 93.56 96 GLU A O 1
ATOM 790 N N . SER A 1 97 ? 4.693 3.654 -2.451 1.00 91.81 97 SER A N 1
ATOM 791 C CA . SER A 1 97 ? 3.406 4.243 -2.853 1.00 91.81 97 SER A CA 1
ATOM 792 C C . SER A 1 97 ? 2.471 3.212 -3.504 1.00 91.81 97 SER A C 1
ATOM 794 O O . SER A 1 97 ? 1.259 3.210 -3.256 1.00 91.81 97 SER A O 1
ATOM 796 N N . LEU A 1 98 ? 3.016 2.275 -4.287 1.00 90.38 98 LEU A N 1
ATOM 797 C CA . LEU A 1 98 ? 2.267 1.143 -4.845 1.00 90.38 98 LEU A CA 1
ATOM 798 C C . LEU A 1 98 ? 1.757 0.182 -3.764 1.00 90.38 98 LEU A C 1
ATOM 800 O O . LEU A 1 98 ? 0.668 -0.375 -3.912 1.00 90.38 98 LEU A O 1
ATOM 804 N N . LEU A 1 99 ? 2.474 0.032 -2.652 1.00 92.31 99 LEU A N 1
ATOM 805 C CA . LEU A 1 99 ? 2.061 -0.822 -1.534 1.00 92.31 99 LEU A CA 1
ATOM 806 C C . LEU A 1 99 ? 1.080 -0.146 -0.572 1.00 92.31 99 LEU A C 1
ATOM 808 O O . LEU A 1 99 ? 0.257 -0.839 0.020 1.00 92.31 99 LEU A O 1
ATOM 812 N N . ALA A 1 100 ? 1.102 1.183 -0.458 1.00 92.62 100 ALA A N 1
ATOM 813 C CA . ALA A 1 100 ? 0.310 1.918 0.527 1.00 92.62 100 ALA A CA 1
ATOM 814 C C . ALA A 1 100 ? -1.177 1.479 0.604 1.00 92.62 100 ALA A C 1
ATOM 816 O O . ALA A 1 100 ? -1.810 1.215 -0.425 1.00 92.62 100 ALA A O 1
ATOM 817 N N . PRO A 1 101 ? -1.765 1.378 1.810 1.00 92.50 101 PRO A N 1
ATOM 818 C CA . PRO A 1 101 ? -1.174 1.637 3.125 1.00 92.50 101 PRO A CA 1
ATOM 819 C C . PRO A 1 101 ? -0.360 0.452 3.686 1.00 92.50 101 PRO A C 1
ATOM 821 O O . PRO A 1 101 ? 0.097 0.515 4.835 1.00 92.50 101 PRO A O 1
ATOM 824 N N . LEU A 1 102 ? -0.196 -0.623 2.906 1.00 94.00 102 LEU A N 1
ATOM 825 C CA . LEU A 1 102 ? 0.617 -1.775 3.281 1.00 94.00 102 LEU A CA 1
ATOM 826 C C . LEU A 1 102 ? 2.098 -1.396 3.312 1.00 94.00 102 LEU A C 1
ATOM 828 O O . LEU A 1 102 ? 2.540 -0.464 2.640 1.00 94.00 102 LEU A O 1
ATOM 832 N N . VAL A 1 103 ? 2.862 -2.139 4.101 1.00 93.56 103 VAL A N 1
ATOM 833 C CA . VAL A 1 103 ? 4.288 -1.925 4.327 1.00 93.56 103 VAL A CA 1
ATOM 834 C C . VAL A 1 103 ? 5.030 -3.196 3.941 1.00 93.56 103 VAL A C 1
ATOM 836 O O . VAL A 1 103 ? 4.672 -4.292 4.375 1.00 93.56 103 VAL A O 1
ATOM 839 N N . GLY A 1 104 ? 6.050 -3.045 3.098 1.00 91.62 104 GLY A N 1
ATOM 840 C CA . GLY A 1 104 ? 6.956 -4.134 2.763 1.00 91.62 104 GLY A CA 1
ATOM 841 C C . GLY A 1 104 ? 8.041 -4.307 3.822 1.00 91.62 104 GLY A C 1
ATOM 842 O O . GLY A 1 104 ? 8.541 -3.326 4.372 1.00 91.62 104 GLY A O 1
ATOM 843 N N . ASP A 1 105 ? 8.412 -5.555 4.101 1.00 91.12 105 ASP A N 1
ATOM 844 C CA . ASP A 1 105 ? 9.551 -5.859 4.965 1.00 91.12 105 ASP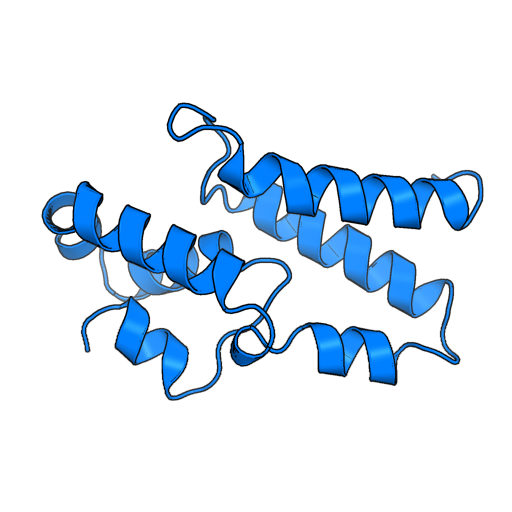 A CA 1
ATOM 845 C C . ASP A 1 105 ? 10.896 -5.660 4.240 1.00 91.12 105 ASP A C 1
ATOM 847 O O . ASP A 1 105 ? 10.963 -5.349 3.046 1.00 91.12 105 ASP A O 1
ATOM 851 N N . SER A 1 106 ? 11.995 -5.864 4.971 1.00 88.81 106 SER A N 1
ATOM 852 C CA . SER A 1 106 ? 13.362 -5.715 4.458 1.00 88.81 106 SER A CA 1
ATOM 853 C C . SER A 1 106 ? 13.737 -6.700 3.348 1.00 88.81 106 SER A C 1
ATOM 855 O O . SER A 1 106 ? 14.797 -6.547 2.752 1.00 88.81 106 SER A O 1
ATOM 857 N N . ARG A 1 107 ? 12.899 -7.703 3.062 1.00 92.38 107 ARG A N 1
ATOM 858 C CA . ARG A 1 107 ? 13.104 -8.669 1.975 1.00 92.38 107 ARG A CA 1
ATOM 859 C C . ARG A 1 107 ? 12.210 -8.368 0.775 1.00 92.38 107 ARG A C 1
ATOM 861 O O . ARG A 1 107 ? 12.638 -8.538 -0.357 1.00 92.38 107 ARG A O 1
ATOM 868 N N . LEU A 1 108 ? 10.982 -7.919 1.020 1.00 94.06 108 LEU A N 1
ATOM 869 C CA . LEU A 1 108 ? 9.978 -7.666 -0.005 1.00 94.06 108 LEU A CA 1
ATOM 870 C C . LEU A 1 108 ? 10.281 -6.393 -0.797 1.00 94.06 108 LEU A C 1
ATOM 872 O O . LEU A 1 108 ? 10.088 -6.383 -2.006 1.00 94.06 108 LEU A O 1
ATOM 876 N N . LEU A 1 109 ? 10.744 -5.319 -0.151 1.00 92.56 109 LEU A N 1
ATOM 877 C CA . LEU A 1 109 ? 11.065 -4.089 -0.884 1.00 92.56 109 LEU A CA 1
ATOM 878 C C . LEU A 1 109 ? 12.209 -4.295 -1.897 1.00 92.56 109 LEU A C 1
ATOM 880 O O . LEU A 1 109 ? 11.985 -3.965 -3.060 1.00 92.56 109 LEU A O 1
ATOM 884 N N . PRO A 1 110 ? 13.360 -4.903 -1.533 1.00 91.94 110 PRO A N 1
ATOM 885 C CA . PRO A 1 110 ? 14.394 -5.265 -2.509 1.00 91.94 110 PRO A CA 1
ATOM 886 C C . PRO A 1 110 ? 13.874 -6.183 -3.623 1.00 91.94 110 PRO A C 1
ATOM 888 O O . PRO A 1 110 ? 14.094 -5.900 -4.798 1.00 91.94 110 PRO A O 1
ATOM 891 N N . GLU A 1 111 ? 13.082 -7.211 -3.275 1.00 93.56 111 GLU A N 1
ATOM 892 C CA . GLU A 1 111 ? 12.451 -8.120 -4.249 1.00 93.56 111 GLU A CA 1
ATOM 893 C C . GLU A 1 111 ? 11.643 -7.348 -5.305 1.00 93.56 111 GLU A C 1
ATOM 895 O O . GLU A 1 111 ? 11.777 -7.594 -6.503 1.00 93.56 111 GLU A O 1
ATOM 900 N N . LEU A 1 112 ? 10.809 -6.397 -4.875 1.00 92.31 112 LEU A N 1
ATOM 901 C CA . LEU A 1 112 ? 9.987 -5.585 -5.774 1.00 92.31 112 LEU A CA 1
ATOM 902 C C . LEU A 1 112 ? 10.816 -4.562 -6.563 1.00 92.31 112 LEU A C 1
ATOM 904 O O . LEU A 1 112 ? 10.453 -4.213 -7.683 1.00 92.31 112 LEU A O 1
ATOM 908 N N . MET A 1 113 ? 11.926 -4.087 -6.004 1.00 90.06 113 MET A N 1
ATOM 909 C CA . MET A 1 113 ? 12.844 -3.166 -6.679 1.00 90.06 113 MET A CA 1
ATOM 910 C C . MET A 1 113 ? 13.767 -3.864 -7.693 1.00 90.06 113 MET A C 1
ATOM 912 O O . MET A 1 113 ? 14.352 -3.179 -8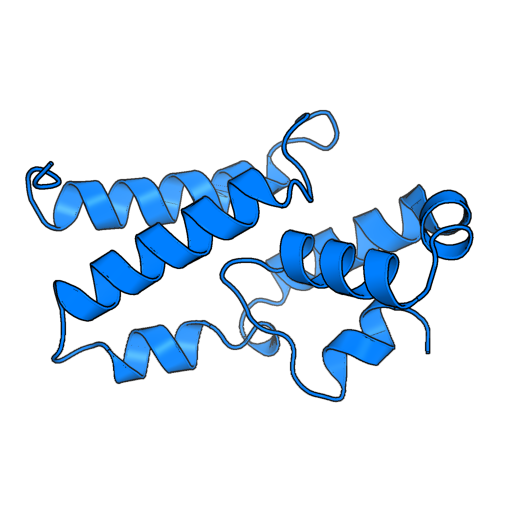.539 1.00 90.06 113 MET A O 1
ATOM 916 N N . GLY A 1 114 ? 13.845 -5.198 -7.649 1.00 84.06 114 GLY A N 1
ATOM 917 C CA . GLY A 1 114 ? 14.711 -6.012 -8.501 1.00 84.06 114 GLY A CA 1
ATOM 918 C C . GLY A 1 114 ? 16.170 -6.040 -8.042 1.00 84.06 114 GLY A C 1
ATOM 919 O O . GLY A 1 114 ? 17.055 -6.130 -8.894 1.00 84.06 114 GLY A O 1
ATOM 920 N N . GLU A 1 115 ? 16.398 -5.915 -6.732 1.00 82.62 115 GLU A N 1
ATOM 921 C CA . GLU A 1 115 ? 17.709 -5.941 -6.061 1.00 82.62 115 GLU A CA 1
ATOM 922 C C . GLU A 1 115 ? 18.063 -7.326 -5.498 1.00 82.62 115 GLU A C 1
ATOM 924 O O . GLU A 1 115 ? 17.144 -8.048 -5.043 1.00 82.62 115 GLU A O 1
#

pLDDT: mean 86.1, std 11.37, range [45.25, 95.06]

Secondary structure (DSSP, 8-state):
---SHHHHHHHHHHHHHHHTTS-TT-TTTT-HHHHHHHHHHHHHHHHH-GGGHHHHHHHTBGGG-HHHHHHHHHHHHHTHHHHHHS-HHHHHHHHHHHHTTSB--TTHHHHHHT-